Protein AF-A0A3C1YNE8-F1 (afdb_monomer)

Foldseek 3Di:
DDDPPLVVQWDQDPQRWIWGADPPPRDIDIRHPCPVVPDDPPDDDPPDDDDDPPPFDCPDCPTPVNVVSDDDDDDD

Mean predicted aligned error: 11.2 Å

Sequence (76 aa):
MYSRSYSSYYHTMPDGTVKQTNPFSGAEVWSVPGRGSKPISNDIPVTAQRIGSVVHPPHCIFCEGRYTSIAPEKSR

pLDDT: mean 83.52, std 11.7, range [43.31, 95.38]

Nearest PDB structures (foldseek):
  8vol-assembly2_E  TM=3.998E-01  e=8.115E-01  Bacteriophage P2
  8von-assembly2_F  TM=3.924E-01  e=1.128E+00  Bacteriophage P2
  3aqj-assembly2_R  TM=3.587E-01  e=2.835E+00  Peduovirus P2

Structure (mmCIF, N/CA/C/O backbone):
data_AF-A0A3C1YNE8-F1
#
_entry.id   AF-A0A3C1YNE8-F1
#
loop_
_atom_site.group_PDB
_atom_site.id
_atom_site.type_symbol
_atom_site.label_atom_id
_atom_site.label_alt_id
_atom_site.label_comp_id
_atom_site.label_asym_id
_atom_site.label_entity_id
_atom_site.label_seq_id
_atom_site.pdbx_PDB_ins_code
_atom_site.Cartn_x
_atom_site.Cartn_y
_atom_site.Cartn_z
_atom_site.occupancy
_atom_site.B_iso_or_equiv
_atom_site.auth_seq_id
_atom_site.auth_comp_id
_atom_site.auth_asym_id
_atom_site.auth_atom_id
_atom_site.pdbx_PDB_model_num
ATOM 1 N N . MET A 1 1 ? 4.562 -6.024 33.036 1.00 43.31 1 MET A N 1
ATOM 2 C CA . MET A 1 1 ? 3.978 -6.771 31.899 1.00 43.31 1 MET A CA 1
ATOM 3 C C . MET A 1 1 ? 2.608 -6.161 31.613 1.00 43.31 1 MET A C 1
ATOM 5 O O . MET A 1 1 ? 1.659 -6.482 32.310 1.00 43.31 1 MET A O 1
ATOM 9 N N . TYR A 1 2 ? 2.510 -5.184 30.706 1.00 55.22 2 TYR A N 1
ATOM 10 C CA . TYR A 1 2 ? 1.212 -4.581 30.367 1.00 55.22 2 TYR A CA 1
ATOM 11 C C . TYR A 1 2 ? 0.457 -5.544 29.444 1.00 55.22 2 TYR A C 1
ATOM 13 O O . TYR A 1 2 ? 0.885 -5.756 28.308 1.00 55.22 2 TYR A O 1
ATOM 21 N N . SER A 1 3 ? -0.639 -6.140 29.919 1.00 56.94 3 SER A N 1
ATOM 22 C CA . SER A 1 3 ? -1.572 -6.829 29.030 1.00 56.94 3 SER A CA 1
ATOM 23 C C . SER A 1 3 ? -2.249 -5.765 28.165 1.00 56.94 3 SER A C 1
ATOM 25 O O . SER A 1 3 ? -2.990 -4.908 28.644 1.00 56.94 3 SER A O 1
ATOM 27 N N . ARG A 1 4 ? -1.940 -5.743 26.867 1.00 59.91 4 ARG A N 1
ATOM 28 C CA . ARG A 1 4 ? -2.689 -4.903 25.932 1.00 59.91 4 ARG A CA 1
ATOM 29 C C . ARG A 1 4 ? -4.064 -5.538 25.779 1.00 59.91 4 ARG A C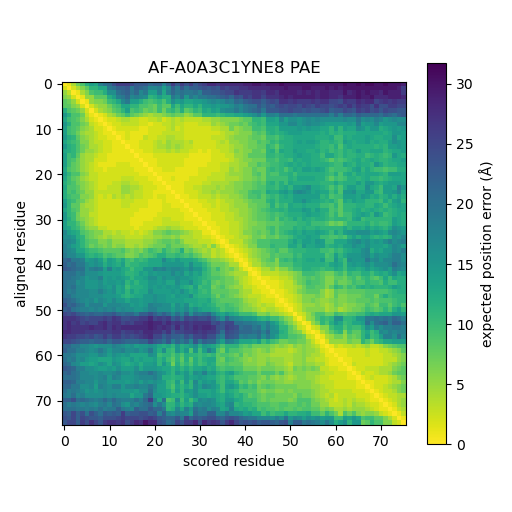 1
ATOM 31 O O . ARG A 1 4 ? -4.178 -6.621 25.212 1.00 59.91 4 ARG A O 1
ATOM 38 N N . SER A 1 5 ? -5.097 -4.889 26.310 1.00 64.62 5 SER A N 1
ATOM 39 C CA . SER A 1 5 ? -6.479 -5.278 26.034 1.00 64.62 5 SER A CA 1
ATOM 40 C C . SER A 1 5 ? -6.773 -4.971 24.566 1.00 64.62 5 SER A C 1
ATOM 42 O O . SER A 1 5 ? -7.160 -3.864 24.211 1.00 64.62 5 SER A O 1
ATOM 44 N N . TYR A 1 6 ? -6.536 -5.945 23.685 1.00 64.88 6 TYR A N 1
ATOM 45 C CA . TYR A 1 6 ? -6.827 -5.826 22.250 1.00 64.88 6 TYR A CA 1
ATOM 46 C C . TYR A 1 6 ? -8.307 -5.515 21.979 1.00 64.88 6 TYR A C 1
ATOM 48 O O . TYR A 1 6 ? -8.638 -4.929 20.950 1.00 64.88 6 TYR A O 1
ATOM 56 N N . SER A 1 7 ? -9.182 -5.833 22.938 1.00 69.19 7 SER A N 1
ATOM 57 C CA . SER A 1 7 ? -10.615 -5.553 22.886 1.00 69.19 7 SER A CA 1
ATOM 58 C C . SER A 1 7 ? -10.960 -4.062 22.796 1.00 69.19 7 SER A C 1
ATOM 60 O O . SER A 1 7 ? -12.048 -3.752 22.332 1.00 69.19 7 SER A O 1
ATOM 62 N N . SER A 1 8 ? -10.091 -3.128 23.213 1.00 79.94 8 SER A N 1
ATOM 63 C CA . SER A 1 8 ? -10.402 -1.690 23.106 1.00 79.94 8 SER A CA 1
ATOM 64 C C . SER A 1 8 ? -10.318 -1.155 21.674 1.00 79.94 8 SER A C 1
ATOM 66 O O . SER A 1 8 ? -10.873 -0.103 21.381 1.00 79.94 8 SER A O 1
ATOM 68 N N . TYR A 1 9 ? -9.605 -1.858 20.791 1.00 89.31 9 TYR A N 1
ATOM 69 C CA . TYR A 1 9 ? -9.337 -1.431 19.413 1.00 89.31 9 TYR A CA 1
ATOM 70 C C . TYR A 1 9 ? -10.163 -2.196 18.378 1.00 89.31 9 TYR A C 1
ATOM 72 O O . TYR A 1 9 ? -9.970 -1.992 17.183 1.00 89.31 9 TYR A O 1
ATOM 80 N N . TYR A 1 10 ? -11.048 -3.084 18.829 1.00 91.88 10 TYR A N 1
ATOM 81 C CA . TYR A 1 10 ? -11.863 -3.959 17.996 1.00 91.88 10 TYR A CA 1
ATOM 82 C C . TYR A 1 10 ? -13.314 -3.905 18.464 1.00 91.88 10 TYR A C 1
ATOM 84 O O . TYR A 1 10 ? -13.608 -4.193 19.620 1.00 91.88 10 TYR A O 1
ATOM 92 N N . HIS A 1 11 ? -14.224 -3.582 17.550 1.00 92.31 11 HIS A N 1
ATOM 93 C CA . HIS A 1 11 ? -15.657 -3.554 17.816 1.00 92.31 11 HIS A CA 1
ATOM 94 C C . HIS A 1 11 ? -16.411 -4.278 16.700 1.00 92.31 11 HIS A C 1
ATOM 96 O O . HIS A 1 11 ? -16.312 -3.900 15.534 1.00 92.31 11 HIS A O 1
ATOM 102 N N . THR A 1 12 ? -17.183 -5.305 17.057 1.00 93.69 12 THR A N 1
ATOM 103 C CA . THR A 1 12 ? -18.052 -6.019 16.110 1.00 93.69 12 THR A CA 1
ATOM 104 C C . THR A 1 12 ? -19.471 -5.489 16.246 1.00 93.69 12 THR A C 1
ATOM 106 O O . THR A 1 12 ? -20.031 -5.470 17.339 1.00 93.69 12 THR A O 1
ATOM 109 N N . MET A 1 13 ? -20.034 -5.018 15.142 1.00 93.44 13 MET A N 1
ATOM 110 C CA . MET A 1 13 ? -21.388 -4.481 15.070 1.00 93.44 13 MET A CA 1
ATOM 111 C C . MET A 1 13 ? -22.430 -5.602 14.883 1.00 93.44 13 MET A C 1
AT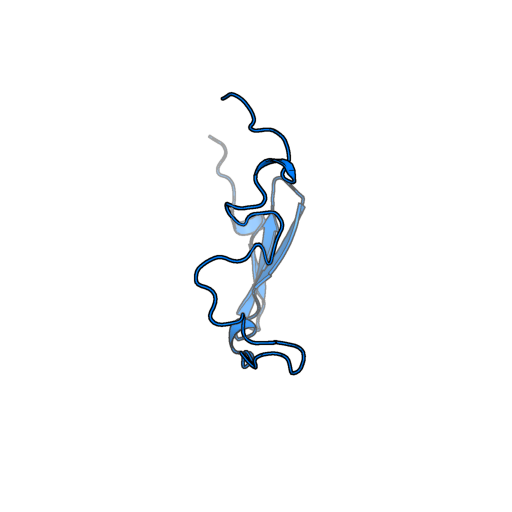OM 113 O O . MET A 1 13 ? -22.069 -6.706 14.472 1.00 93.44 13 MET A O 1
ATOM 117 N N . PRO A 1 14 ? -23.726 -5.345 15.157 1.00 95.38 14 PRO A N 1
ATOM 118 C CA . PRO A 1 14 ? -24.781 -6.358 15.025 1.00 95.38 14 PRO A CA 1
ATOM 119 C C . PRO A 1 14 ? -24.957 -6.929 13.610 1.00 95.38 14 PRO A C 1
ATOM 121 O O . PRO A 1 14 ? -25.412 -8.057 13.456 1.00 95.38 14 PRO A O 1
ATOM 124 N N . ASP A 1 15 ? -24.592 -6.166 12.580 1.00 93.56 15 ASP A N 1
ATOM 125 C CA . ASP A 1 15 ? -24.603 -6.568 11.167 1.00 93.56 15 ASP A CA 1
ATOM 126 C C . ASP A 1 15 ? -23.370 -7.404 10.763 1.00 93.56 15 ASP A C 1
ATOM 128 O O . ASP A 1 15 ? -23.225 -7.786 9.603 1.00 93.56 15 ASP A O 1
ATOM 132 N N . GLY A 1 16 ? -22.463 -7.680 11.708 1.00 93.06 16 GLY A N 1
ATOM 133 C CA . GLY A 1 16 ? -21.205 -8.385 11.471 1.00 93.06 16 GLY A CA 1
ATOM 134 C C . GLY A 1 16 ? -20.071 -7.490 10.967 1.00 93.06 16 GLY A C 1
ATOM 135 O O . GLY A 1 16 ? -18.977 -7.996 10.710 1.00 93.06 16 GLY A O 1
ATOM 136 N N . THR A 1 17 ? -20.283 -6.175 10.842 1.00 95.25 17 THR A N 1
ATOM 137 C CA . THR A 1 17 ? -19.212 -5.237 10.491 1.00 95.25 17 THR A CA 1
ATOM 138 C C . THR A 1 17 ? -18.180 -5.162 11.613 1.00 95.25 17 THR A C 1
ATOM 140 O O . THR A 1 17 ? -18.513 -4.908 12.771 1.00 95.25 17 THR A O 1
ATOM 143 N N . VAL A 1 18 ? -16.901 -5.348 11.277 1.00 94.81 18 VAL A N 1
ATOM 144 C CA . VAL A 1 18 ? -15.795 -5.234 12.238 1.00 94.81 18 VAL A CA 1
ATOM 145 C C . VAL A 1 18 ? -15.113 -3.881 12.071 1.00 94.81 18 VAL A C 1
ATOM 147 O O . VAL A 1 18 ? -14.502 -3.609 11.036 1.00 94.81 18 VAL A O 1
ATOM 150 N N . LYS A 1 19 ? -15.189 -3.044 13.107 1.00 94.44 19 LYS A N 1
ATOM 151 C CA . LYS A 1 19 ? -14.448 -1.786 13.225 1.00 94.44 19 LYS A CA 1
ATOM 152 C C . LYS A 1 19 ? -13.145 -2.024 13.984 1.00 94.44 19 LYS A C 1
ATOM 154 O O . LYS A 1 19 ? -13.153 -2.604 15.070 1.00 94.44 19 LYS A O 1
ATOM 159 N N . GLN A 1 20 ? -12.042 -1.538 13.430 1.00 94.88 20 GLN A N 1
ATOM 160 C CA . GLN A 1 20 ? -10.713 -1.604 14.031 1.00 94.88 20 GLN A CA 1
ATOM 161 C C . GLN A 1 20 ? -10.096 -0.211 14.084 1.00 94.88 20 GLN A C 1
ATOM 163 O O . GLN A 1 20 ? -10.145 0.509 13.089 1.00 94.88 20 GLN A O 1
ATOM 168 N N . THR A 1 21 ? -9.470 0.155 15.198 1.00 94.38 21 THR A N 1
ATOM 169 C CA . THR A 1 21 ? -8.704 1.405 15.312 1.00 94.38 21 THR A CA 1
ATOM 170 C C . THR A 1 21 ? -7.227 1.074 15.476 1.00 94.38 21 THR A C 1
ATOM 172 O O . THR A 1 21 ? -6.838 0.379 16.412 1.00 94.38 21 THR A O 1
ATOM 175 N N . ASN A 1 22 ? -6.380 1.567 14.573 1.00 90.44 22 ASN A N 1
ATOM 176 C CA . ASN A 1 22 ? -4.941 1.351 14.652 1.00 90.44 22 ASN A CA 1
ATOM 177 C C . ASN A 1 22 ? -4.358 2.148 15.839 1.00 90.44 22 ASN A C 1
ATOM 179 O O . ASN A 1 22 ? -4.425 3.378 15.821 1.00 90.44 22 ASN A O 1
ATOM 183 N N . PRO A 1 23 ? -3.732 1.495 16.836 1.00 88.69 23 PRO A N 1
ATOM 184 C CA . PRO A 1 23 ? -3.240 2.163 18.042 1.00 88.69 23 PRO A CA 1
ATOM 185 C C . PRO A 1 23 ? -2.036 3.087 17.801 1.00 88.69 23 PRO A C 1
ATOM 187 O O . PRO A 1 23 ? -1.715 3.898 18.662 1.00 88.69 23 PRO A O 1
ATOM 190 N N . PHE A 1 24 ? -1.351 2.964 16.661 1.00 90.19 24 PHE A N 1
ATOM 191 C CA . PHE A 1 24 ? -0.187 3.786 16.320 1.00 90.19 24 PHE A CA 1
ATOM 192 C C . PHE A 1 24 ? -0.564 5.021 15.502 1.00 90.19 24 PHE A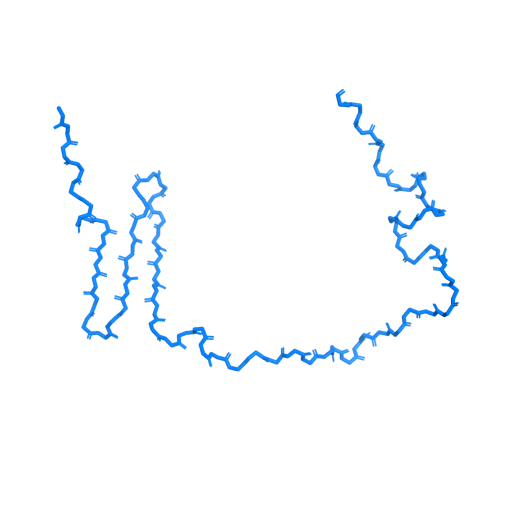 C 1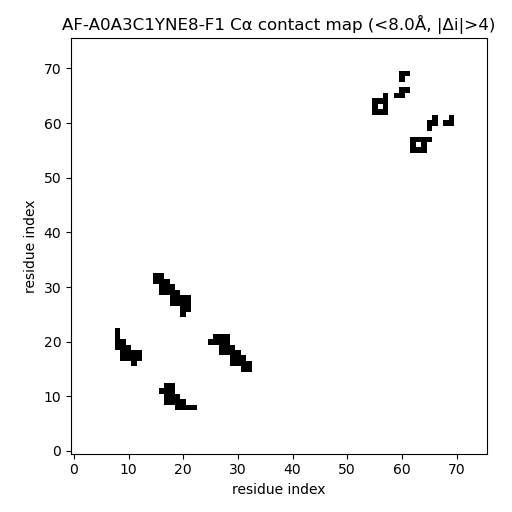
ATOM 194 O O . PHE A 1 24 ? 0.019 6.082 15.692 1.00 90.19 24 PHE A O 1
ATOM 201 N N . SER A 1 25 ? -1.526 4.885 14.587 1.00 94.00 25 SER A N 1
ATOM 202 C CA . SER A 1 25 ? -1.907 5.959 13.656 1.00 94.00 25 SER A CA 1
ATOM 203 C C . SER A 1 25 ? -3.277 6.582 13.931 1.00 94.00 25 SER A C 1
ATOM 205 O O . SER A 1 25 ? -3.627 7.570 13.299 1.00 94.00 25 SER A O 1
ATOM 207 N N . GLY A 1 26 ? -4.107 5.961 14.772 1.00 91.06 26 GLY A N 1
ATOM 208 C CA . GLY A 1 26 ? -5.510 6.344 14.968 1.00 91.06 26 GLY A CA 1
ATOM 209 C C . GLY A 1 26 ? -6.444 6.016 13.794 1.00 91.06 26 GLY A C 1
ATOM 210 O O . GLY A 1 26 ? -7.651 6.176 13.926 1.00 91.06 26 GLY A O 1
ATOM 211 N N . ALA A 1 27 ? -5.918 5.537 12.659 1.00 95.25 27 ALA A N 1
ATOM 212 C CA . ALA A 1 27 ? -6.709 5.165 11.489 1.00 95.25 27 ALA A CA 1
ATOM 213 C C . ALA A 1 27 ? -7.773 4.107 11.815 1.00 95.25 27 ALA A C 1
ATOM 215 O O . ALA A 1 27 ? -7.485 3.106 12.477 1.00 95.25 27 ALA A O 1
ATOM 216 N N . GLU A 1 28 ? -8.984 4.311 11.303 1.00 95.19 28 GLU A N 1
ATOM 217 C CA . GLU A 1 28 ? -10.096 3.381 11.461 1.00 95.19 28 GLU A CA 1
ATOM 218 C C . GLU A 1 28 ? -10.295 2.538 10.200 1.00 95.19 28 GLU A C 1
ATOM 220 O O . GLU A 1 28 ? -10.356 3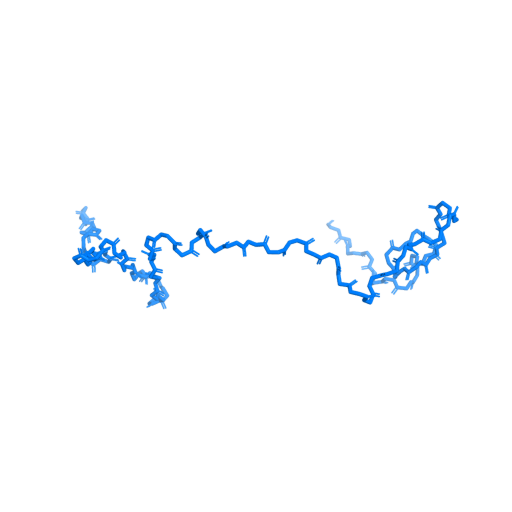.061 9.086 1.00 95.19 28 GLU A O 1
ATOM 225 N N . VAL A 1 29 ? -10.443 1.228 10.378 1.00 95.19 29 VAL A N 1
ATOM 226 C CA . VAL A 1 29 ? -10.723 0.269 9.309 1.00 95.19 29 VAL A CA 1
ATOM 227 C C . VAL A 1 29 ? -12.065 -0.394 9.584 1.00 95.19 29 VAL A C 1
ATOM 229 O O . VAL A 1 29 ? -12.307 -0.895 10.680 1.00 95.19 29 VAL A O 1
ATOM 232 N N . TRP A 1 30 ? -12.929 -0.412 8.571 1.00 94.56 30 TRP A N 1
ATOM 233 C CA . TRP A 1 30 ? -14.274 -0.977 8.645 1.00 94.56 30 TRP A CA 1
ATOM 234 C C . TRP A 1 30 ? -14.387 -2.153 7.676 1.00 94.56 30 TRP A C 1
ATOM 236 O O . TRP A 1 30 ? -14.415 -1.975 6.456 1.00 94.56 30 TRP A O 1
ATOM 246 N N . SER A 1 31 ? -14.434 -3.365 8.222 1.00 94.62 31 SER A N 1
ATOM 247 C CA . SER A 1 31 ? -14.564 -4.605 7.456 1.00 94.62 31 SER A CA 1
ATOM 248 C C . SER A 1 31 ? -16.029 -5.018 7.405 1.00 94.62 31 SER A C 1
ATOM 250 O O . SER A 1 31 ? -16.543 -5.617 8.346 1.00 94.62 31 SER A O 1
ATOM 252 N N . VAL A 1 32 ? -16.701 -4.659 6.312 1.00 94.88 32 VAL A N 1
ATOM 253 C CA . VAL A 1 32 ? -18.119 -4.966 6.082 1.00 94.88 32 VAL A CA 1
ATOM 254 C C . VAL A 1 32 ? -18.242 -6.325 5.378 1.00 94.88 32 VAL A C 1
ATOM 256 O O . VAL A 1 32 ? -17.679 -6.478 4.283 1.00 94.88 32 VAL A O 1
ATOM 259 N N . PRO A 1 33 ? -18.973 -7.304 5.945 1.00 93.56 33 PRO A N 1
ATOM 260 C CA . PRO A 1 33 ? -19.239 -8.579 5.287 1.00 93.56 33 PRO A CA 1
ATOM 261 C C . PRO A 1 33 ? -19.831 -8.387 3.882 1.00 93.56 33 PRO A C 1
ATOM 263 O O . PRO A 1 33 ? -20.662 -7.512 3.655 1.00 93.56 33 PRO A O 1
ATOM 266 N N . GLY A 1 34 ? -19.381 -9.176 2.905 1.00 89.00 34 GLY A N 1
ATOM 267 C CA . GLY A 1 34 ? -19.908 -9.132 1.533 1.00 89.00 34 GL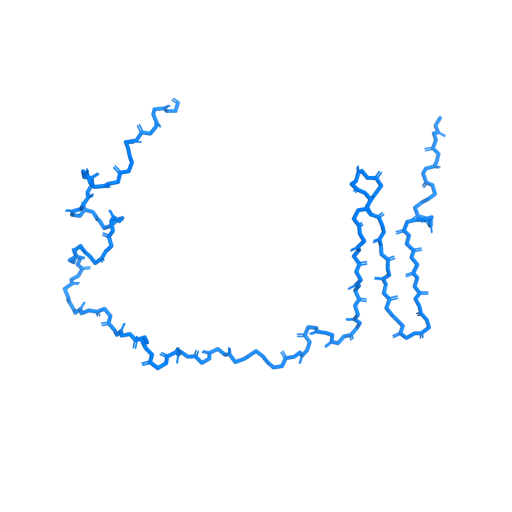Y A CA 1
ATOM 268 C C . GLY A 1 34 ? -19.458 -7.942 0.672 1.00 89.00 34 GLY A C 1
ATOM 269 O O . GLY A 1 34 ? -19.686 -7.958 -0.536 1.00 89.00 34 GLY A O 1
ATOM 270 N N . ARG A 1 35 ? -18.739 -6.943 1.213 1.00 88.62 35 ARG A N 1
ATOM 271 C CA . ARG A 1 35 ? -18.199 -5.823 0.407 1.00 88.62 35 ARG A CA 1
ATOM 272 C C . ARG A 1 35 ? -17.264 -6.299 -0.713 1.00 88.62 35 ARG A C 1
ATOM 274 O O . ARG A 1 35 ? -17.247 -5.707 -1.790 1.00 88.62 35 ARG A O 1
ATOM 281 N N . GLY A 1 36 ? -16.508 -7.369 -0.465 1.00 85.31 36 GLY A N 1
ATOM 282 C CA . GLY A 1 36 ? -15.643 -8.007 -1.462 1.00 85.31 36 GLY A CA 1
ATOM 283 C C . GLY A 1 36 ? -16.391 -8.825 -2.521 1.00 85.31 36 GLY A C 1
ATOM 284 O O . GLY A 1 36 ? -15.800 -9.172 -3.533 1.00 85.31 36 GLY A O 1
ATOM 285 N N . SER A 1 37 ? -17.682 -9.108 -2.325 1.00 87.75 37 SER A N 1
ATOM 286 C CA . SER A 1 37 ? -18.512 -9.893 -3.252 1.00 87.75 37 SER A CA 1
ATOM 287 C C . SER A 1 37 ? -19.070 -9.068 -4.412 1.00 87.75 37 SER A C 1
ATOM 289 O O . SER A 1 37 ? -19.849 -9.581 -5.213 1.00 87.75 37 SER A O 1
ATOM 291 N N . LYS A 1 38 ? -18.697 -7.785 -4.513 1.00 83.06 38 LYS A N 1
ATOM 292 C CA . LYS A 1 38 ? -19.033 -6.958 -5.671 1.00 83.06 38 LYS A CA 1
ATOM 293 C C . LYS A 1 38 ? -18.481 -7.634 -6.937 1.00 83.06 38 LYS A C 1
ATOM 295 O O . LYS A 1 38 ? -17.279 -7.895 -6.975 1.00 83.06 38 LYS A O 1
ATOM 300 N N . PRO A 1 39 ? -19.303 -7.866 -7.979 1.00 86.56 39 PRO A N 1
ATOM 301 C CA . PRO A 1 39 ? -18.801 -8.337 -9.261 1.00 86.56 39 PRO A CA 1
ATOM 302 C C . PRO A 1 39 ? -17.706 -7.398 -9.770 1.00 86.56 39 PRO A C 1
ATOM 304 O O . PRO A 1 39 ? -17.930 -6.197 -9.947 1.00 86.56 39 PRO A O 1
ATOM 307 N N . ILE A 1 40 ? -16.507 -7.941 -9.953 1.00 82.56 40 ILE A N 1
ATOM 308 C CA . ILE A 1 40 ? -15.392 -7.221 -10.557 1.00 82.56 40 ILE A CA 1
ATOM 309 C C . ILE A 1 40 ? -15.533 -7.423 -12.062 1.00 82.56 40 ILE A C 1
ATOM 311 O O . ILE A 1 40 ? -15.423 -8.543 -12.555 1.00 82.56 40 ILE A O 1
ATOM 315 N N . SER A 1 41 ? -15.810 -6.341 -12.785 1.00 81.88 41 SER A N 1
ATOM 316 C CA . SER A 1 41 ? -15.620 -6.335 -14.231 1.00 81.88 41 SER A CA 1
ATOM 317 C C . SER A 1 41 ? -14.113 -6.291 -14.485 1.00 81.88 41 SER A C 1
ATOM 319 O O . SER A 1 41 ? -13.428 -5.363 -14.055 1.00 81.88 41 SER A O 1
ATOM 321 N N . ASN A 1 42 ? -13.605 -7.322 -15.153 1.00 80.75 42 ASN A N 1
ATOM 322 C CA . ASN A 1 42 ? -12.262 -7.338 -15.728 1.00 80.75 42 ASN A CA 1
ATOM 323 C C . ASN A 1 42 ? -12.318 -6.912 -17.202 1.00 80.75 42 ASN A C 1
ATOM 325 O O . ASN A 1 42 ? -11.519 -7.384 -18.013 1.00 80.75 42 ASN A O 1
ATOM 329 N N . ASP A 1 43 ? -13.293 -6.073 -17.568 1.00 87.00 43 ASP A N 1
ATOM 330 C CA . ASP A 1 43 ? -13.448 -5.640 -18.947 1.00 87.00 43 ASP A CA 1
ATOM 331 C C . ASP A 1 43 ? -12.221 -4.832 -19.355 1.00 87.00 43 ASP A C 1
ATOM 333 O O . ASP A 1 43 ? -11.820 -3.856 -18.715 1.00 87.00 43 ASP A O 1
ATOM 337 N N . ILE A 1 44 ? -11.610 -5.268 -20.448 1.00 84.94 44 ILE A N 1
ATOM 338 C CA . ILE A 1 44 ? -10.532 -4.534 -21.086 1.00 84.94 44 ILE A CA 1
ATOM 339 C C . ILE A 1 44 ? -11.138 -3.206 -21.571 1.00 84.94 44 ILE A C 1
ATOM 341 O O . ILE A 1 44 ? -12.141 -3.233 -22.290 1.00 84.94 44 ILE A O 1
ATOM 345 N N . PRO A 1 45 ? -10.575 -2.040 -21.198 1.00 89.12 45 PRO A N 1
ATOM 346 C CA . PRO A 1 45 ? -11.146 -0.763 -21.599 1.00 89.12 45 PRO A CA 1
ATOM 347 C C . PRO A 1 45 ? -11.138 -0.639 -23.124 1.00 89.12 45 PRO A C 1
ATOM 349 O O . PRO A 1 45 ? -10.205 -1.089 -23.783 1.00 89.12 45 PRO A O 1
ATOM 352 N N . VAL A 1 46 ? -12.147 0.028 -23.693 1.00 88.94 46 VAL A N 1
ATOM 353 C CA . VAL A 1 46 ? -12.286 0.216 -25.156 1.00 88.94 46 VAL A CA 1
ATOM 354 C C . VAL A 1 46 ? -11.070 0.929 -25.769 1.00 88.94 46 VAL A C 1
ATOM 356 O O . VAL A 1 46 ? -10.761 0.767 -26.944 1.00 88.94 46 VAL A O 1
ATOM 359 N N . THR A 1 47 ? -10.352 1.707 -24.961 1.00 90.19 47 THR A N 1
ATOM 360 C CA . THR A 1 47 ? -9.119 2.401 -25.344 1.00 90.19 47 THR A CA 1
ATOM 361 C C . THR A 1 47 ? -7.885 1.499 -25.385 1.00 90.19 47 THR A C 1
ATOM 363 O O . THR A 1 47 ? -6.842 1.936 -25.872 1.00 90.19 47 THR A O 1
ATOM 366 N N . ALA A 1 48 ? -7.956 0.267 -24.874 1.00 88.88 48 ALA A N 1
ATOM 367 C CA . ALA A 1 48 ? -6.827 -0.649 -24.894 1.00 88.88 48 ALA A CA 1
ATOM 368 C C . ALA A 1 48 ? -6.511 -1.075 -26.330 1.00 88.88 48 ALA A C 1
ATOM 370 O O . ALA A 1 48 ? -7.365 -1.574 -27.062 1.00 88.88 48 ALA A O 1
ATOM 371 N N . GLN A 1 49 ? -5.249 -0.924 -26.714 1.00 85.62 49 GLN A N 1
ATOM 372 C CA . GLN A 1 49 ? -4.741 -1.356 -28.009 1.00 85.62 49 GLN A C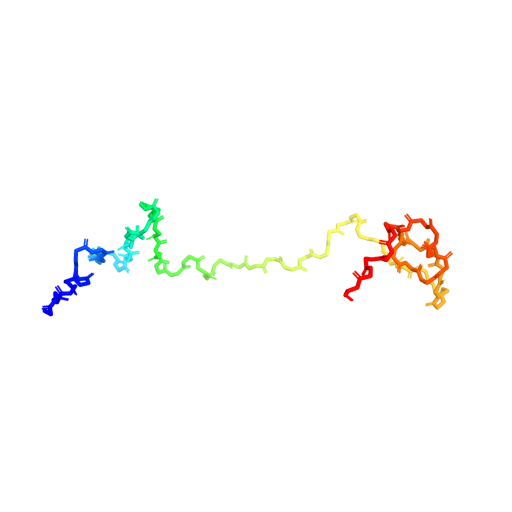A 1
ATOM 373 C C . GLN A 1 49 ? -3.743 -2.492 -27.818 1.00 85.62 49 GLN A C 1
ATOM 375 O O . GLN A 1 49 ? -2.967 -2.503 -26.860 1.00 85.62 49 GLN A O 1
ATOM 380 N N . ARG A 1 50 ? -3.747 -3.458 -28.745 1.00 82.69 50 ARG A N 1
ATOM 381 C CA . ARG A 1 50 ? -2.700 -4.480 -28.776 1.00 82.69 50 ARG A CA 1
ATOM 382 C C . ARG A 1 50 ? -1.368 -3.826 -29.114 1.00 82.69 50 ARG A C 1
ATOM 384 O O . ARG A 1 50 ? -1.266 -3.041 -30.053 1.00 82.69 50 ARG A O 1
ATOM 391 N N . ILE A 1 51 ? -0.347 -4.219 -28.370 1.00 80.75 51 ILE A N 1
ATOM 392 C CA . ILE A 1 51 ? 1.040 -3.925 -28.696 1.00 80.75 51 ILE A CA 1
ATOM 393 C C . ILE A 1 51 ? 1.381 -4.685 -29.994 1.00 80.75 51 ILE A C 1
ATOM 395 O O . ILE A 1 51 ? 1.025 -5.857 -30.134 1.00 80.75 51 ILE A O 1
ATOM 399 N N . GLY A 1 52 ? 1.974 -4.001 -30.977 1.00 75.25 52 GLY A N 1
ATOM 400 C CA . GLY A 1 52 ? 2.287 -4.573 -32.295 1.00 75.25 52 GLY A CA 1
ATOM 401 C C . GLY A 1 52 ? 3.300 -5.726 -32.233 1.00 75.25 52 GLY A C 1
ATOM 402 O O . GLY A 1 52 ? 4.016 -5.881 -31.253 1.00 75.25 52 GLY A O 1
ATOM 403 N N . SER A 1 53 ? 3.387 -6.528 -33.299 1.00 65.50 53 SER A N 1
ATOM 404 C CA . SER A 1 53 ? 4.154 -7.789 -33.361 1.00 65.50 53 SER A CA 1
ATOM 405 C C . SER A 1 53 ? 5.677 -7.647 -33.469 1.00 65.50 53 SER A C 1
ATOM 407 O O . SER A 1 53 ? 6.361 -8.611 -33.815 1.00 65.50 53 SER A O 1
ATOM 409 N N . VAL A 1 54 ? 6.233 -6.461 -33.225 1.00 64.25 54 VAL A N 1
ATOM 410 C CA . VAL A 1 54 ? 7.687 -6.335 -33.122 1.00 64.25 54 VAL A CA 1
ATOM 411 C C . VAL A 1 54 ? 8.046 -6.831 -31.727 1.00 64.25 54 VAL A C 1
ATOM 413 O O . VAL A 1 54 ? 7.444 -6.415 -30.743 1.00 64.25 54 VAL A O 1
ATOM 416 N N . VAL A 1 55 ? 8.989 -7.763 -31.641 1.00 59.50 55 VAL A N 1
ATOM 417 C CA . VAL A 1 55 ? 9.241 -8.499 -30.397 1.00 59.50 55 VAL A CA 1
ATOM 418 C C . VAL A 1 55 ? 9.718 -7.557 -29.274 1.00 59.50 55 VAL A C 1
ATOM 420 O O . VAL A 1 55 ? 9.382 -7.815 -28.127 1.00 59.50 55 VAL A O 1
ATOM 423 N N . HIS A 1 56 ? 10.351 -6.408 -29.586 1.00 62.69 56 HIS A N 1
ATOM 424 C CA . HIS A 1 56 ? 10.787 -5.397 -28.600 1.00 62.69 56 HIS A CA 1
ATOM 425 C C . HIS A 1 56 ? 10.956 -3.946 -29.139 1.00 62.69 56 HIS A C 1
ATOM 427 O O . HIS A 1 56 ? 12.031 -3.362 -28.989 1.00 62.69 56 HIS A O 1
ATOM 433 N N . PRO A 1 57 ? 9.980 -3.288 -29.790 1.00 62.31 57 PRO A N 1
ATOM 434 C CA . PRO A 1 57 ? 10.125 -1.872 -30.113 1.00 62.31 57 PRO A CA 1
ATOM 435 C C . PRO A 1 57 ? 9.927 -1.059 -28.817 1.00 62.31 57 PRO A C 1
ATOM 437 O O . PRO A 1 57 ? 9.224 -1.499 -27.899 1.00 62.31 57 PRO A O 1
ATOM 440 N N . PRO A 1 58 ? 10.531 0.131 -28.695 1.00 73.12 58 PRO A N 1
ATOM 441 C CA . PRO A 1 58 ? 10.510 0.851 -27.435 1.00 73.12 58 PRO A CA 1
ATOM 442 C C . PRO A 1 58 ? 9.167 1.568 -27.217 1.00 73.12 58 PRO A C 1
ATOM 444 O O . PRO A 1 58 ? 9.036 2.770 -27.440 1.00 73.12 58 PRO A O 1
ATOM 447 N N . HIS A 1 59 ? 8.147 0.813 -26.808 1.00 80.62 59 HIS A N 1
ATOM 448 C CA . HIS A 1 59 ? 6.793 1.305 -26.544 1.00 80.62 59 HIS A CA 1
ATOM 449 C C . HIS A 1 59 ? 6.712 2.176 -25.292 1.00 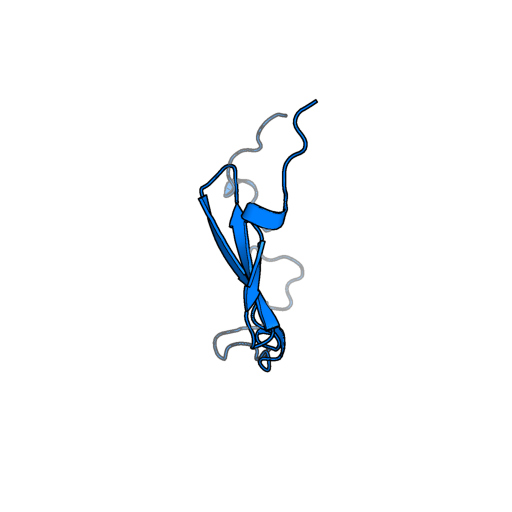80.62 59 HIS A C 1
ATOM 451 O O . HIS A 1 59 ? 5.945 3.136 -25.250 1.00 80.62 59 HIS A O 1
ATOM 457 N N . CYS A 1 60 ? 7.521 1.869 -24.282 1.00 83.69 60 CYS A N 1
ATOM 458 C CA . CYS A 1 60 ? 7.638 2.659 -23.068 1.00 83.69 60 CYS A CA 1
ATOM 459 C C . CYS A 1 60 ? 9.107 2.956 -22.771 1.00 83.69 60 CYS A C 1
ATOM 461 O O . CYS A 1 60 ? 10.023 2.440 -23.411 1.00 83.69 60 CYS A O 1
ATOM 463 N N . ILE A 1 61 ? 9.331 3.827 -21.795 1.00 88.50 61 ILE A N 1
ATOM 464 C CA . ILE A 1 61 ? 10.671 4.252 -21.396 1.00 88.50 61 ILE A CA 1
ATOM 465 C C . ILE A 1 61 ? 11.499 3.109 -20.787 1.00 88.50 61 ILE A C 1
ATOM 467 O O . ILE A 1 61 ? 12.716 3.159 -20.843 1.00 88.50 61 ILE A O 1
ATOM 471 N N . PHE A 1 62 ? 10.842 2.058 -20.282 1.00 86.12 62 PHE A N 1
ATOM 472 C CA . PHE A 1 62 ? 11.480 0.882 -19.681 1.00 86.12 62 PHE A CA 1
ATOM 473 C C . PHE A 1 62 ? 11.878 -0.206 -20.686 1.00 86.12 62 PHE A C 1
ATOM 475 O O . PHE A 1 62 ? 12.470 -1.205 -20.291 1.00 86.12 62 PHE A O 1
ATOM 482 N N . CYS A 1 63 ? 11.534 -0.066 -21.968 1.00 85.06 63 CYS A N 1
ATOM 483 C CA . CYS A 1 63 ? 11.980 -1.017 -22.982 1.00 85.06 63 CYS A CA 1
ATOM 484 C C . CYS A 1 63 ? 13.507 -0.954 -23.134 1.00 85.06 63 CYS A C 1
ATOM 486 O O . CYS A 1 63 ? 14.077 0.135 -23.118 1.00 85.06 63 CYS A O 1
ATOM 488 N N . GLU A 1 64 ? 14.155 -2.099 -23.367 1.00 82.75 64 GLU A N 1
ATOM 489 C CA . GLU A 1 64 ? 15.622 -2.216 -23.477 1.00 82.75 64 GLU A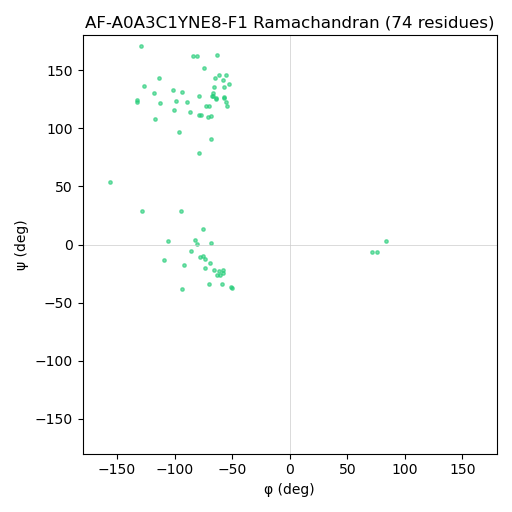 CA 1
ATOM 490 C C . GLU A 1 64 ? 16.239 -1.190 -24.447 1.00 82.75 64 GLU A C 1
ATOM 492 O O . GLU A 1 64 ? 17.268 -0.585 -24.153 1.00 82.75 64 GLU A O 1
ATOM 497 N N . GLY A 1 65 ? 15.556 -0.888 -25.557 1.00 82.56 65 GLY A N 1
ATOM 498 C CA . GLY A 1 65 ? 15.976 0.126 -26.533 1.00 82.56 65 GLY A CA 1
ATOM 499 C C . GLY A 1 65 ? 15.923 1.593 -26.064 1.00 82.56 65 GLY A C 1
ATOM 500 O O . GLY A 1 65 ? 16.202 2.483 -26.864 1.00 82.56 65 GLY A O 1
ATOM 501 N N . ARG A 1 66 ? 15.539 1.879 -24.811 1.00 86.50 66 ARG A N 1
ATOM 502 C CA . ARG A 1 66 ? 15.430 3.233 -24.223 1.00 86.50 66 ARG A CA 1
ATOM 503 C C . ARG A 1 66 ? 16.179 3.387 -22.893 1.00 86.50 66 ARG A C 1
ATOM 505 O O . ARG A 1 66 ? 15.834 4.250 -22.091 1.00 86.50 66 ARG A O 1
ATOM 512 N N . TYR A 1 67 ? 17.251 2.623 -22.679 1.00 84.38 67 TYR A N 1
ATOM 513 C CA . TYR A 1 67 ? 18.057 2.684 -21.449 1.00 84.38 67 TYR A CA 1
ATOM 514 C C . TYR A 1 67 ? 18.516 4.102 -21.052 1.00 84.38 67 TYR A C 1
ATOM 516 O O . TYR A 1 67 ? 18.509 4.461 -19.883 1.00 84.38 67 TYR A O 1
ATOM 524 N N . THR A 1 68 ? 18.854 4.963 -22.012 1.00 87.50 68 THR A N 1
ATOM 525 C CA . THR A 1 68 ? 19.273 6.348 -21.720 1.00 87.50 68 THR A CA 1
ATOM 526 C C . THR A 1 68 ? 18.122 7.283 -21.344 1.00 87.50 68 THR A C 1
ATOM 528 O O . THR A 1 68 ? 18.360 8.420 -20.948 1.00 87.50 68 THR A O 1
ATOM 531 N N . SER A 1 69 ? 16.874 6.840 -21.508 1.00 89.88 69 SER A N 1
ATOM 532 C CA . SER A 1 69 ? 15.681 7.625 -21.188 1.00 89.88 69 SER A CA 1
ATOM 533 C C . SER A 1 69 ? 15.179 7.380 -19.760 1.00 89.88 69 SER A C 1
ATOM 535 O O . SER A 1 69 ? 14.398 8.186 -19.261 1.00 89.88 69 SER A O 1
ATOM 537 N N . ILE A 1 70 ? 15.594 6.296 -19.093 1.00 89.50 70 ILE A N 1
ATOM 538 C CA . ILE A 1 70 ? 15.244 6.054 -17.686 1.00 89.50 70 ILE A CA 1
ATOM 539 C C . ILE A 1 70 ? 16.137 6.857 -16.737 1.00 89.50 70 ILE A C 1
ATOM 541 O O . ILE A 1 70 ? 17.203 7.346 -17.109 1.00 89.50 70 ILE A O 1
ATOM 545 N N . ALA A 1 71 ? 15.683 6.994 -15.488 1.00 89.81 71 ALA A N 1
ATOM 546 C CA . ALA A 1 71 ? 16.508 7.549 -14.423 1.00 89.81 71 ALA A CA 1
ATOM 547 C C . ALA A 1 71 ? 17.829 6.761 -14.302 1.00 89.81 71 ALA A C 1
ATOM 549 O O . ALA A 1 71 ? 17.823 5.545 -14.522 1.00 89.81 71 ALA A O 1
ATOM 550 N N . PRO A 1 72 ? 18.944 7.428 -13.949 1.00 87.69 72 PRO A N 1
ATOM 551 C CA . PRO A 1 72 ? 20.237 6.769 -13.839 1.00 87.69 72 PRO A CA 1
ATOM 552 C C . PRO A 1 72 ? 20.169 5.624 -12.831 1.00 87.69 72 PRO A C 1
ATOM 554 O O . PRO A 1 72 ? 19.523 5.735 -11.784 1.00 87.69 72 PRO A O 1
ATOM 557 N N . GLU A 1 73 ? 20.857 4.531 -13.151 1.00 86.81 73 GLU A N 1
ATOM 558 C CA . GLU A 1 73 ? 20.974 3.397 -12.247 1.00 86.81 73 GLU A CA 1
ATOM 559 C C . GLU A 1 73 ? 21.575 3.866 -10.918 1.00 86.81 73 GLU A C 1
ATOM 561 O O . GLU A 1 73 ? 22.625 4.512 -10.866 1.00 86.81 73 GLU A O 1
ATOM 566 N N . LYS A 1 74 ? 20.875 3.571 -9.823 1.00 82.25 74 LYS A N 1
ATOM 567 C CA . LYS A 1 74 ? 21.374 3.882 -8.491 1.00 82.25 74 LYS A CA 1
ATOM 568 C C . LYS A 1 74 ? 22.393 2.813 -8.108 1.00 82.25 74 LYS A C 1
ATOM 570 O O . LYS A 1 74 ? 22.001 1.679 -7.847 1.00 82.25 74 LYS A O 1
ATOM 575 N N . SER A 1 75 ? 23.669 3.185 -8.011 1.00 76.38 75 SER A N 1
ATOM 576 C CA . SER A 1 75 ? 24.699 2.319 -7.428 1.00 76.38 75 SER A CA 1
ATOM 577 C C . SER A 1 75 ? 24.272 1.900 -6.018 1.00 76.38 75 SER A C 1
ATOM 579 O O . SER A 1 75 ? 23.969 2.758 -5.182 1.00 76.38 75 SER A O 1
ATOM 581 N N . ARG A 1 76 ? 24.176 0.590 -5.785 1.00 62.94 76 ARG A N 1
ATOM 582 C CA . ARG A 1 76 ? 23.730 0.011 -4.514 1.00 62.94 76 ARG A CA 1
ATOM 583 C C . ARG A 1 76 ? 24.883 -0.171 -3.536 1.00 62.94 76 ARG A C 1
ATOM 585 O O . ARG A 1 76 ? 25.953 -0.631 -3.986 1.00 62.94 76 ARG A O 1
#

Secondary structure (DSSP, 8-state):
-----GGGGEEE-TTS-EEEE-TTT--EEEE-TTGGGS----PPPTT--PPPS-SS---STTSGGGGGGSPPP---

Radius of gyration: 24.26 Å; Cα contacts (8 Å, |Δi|>4): 55; chains: 1; bounding box: 50×18×65 Å

Solvent-accessible surface area (backbone atoms only — not comparable to full-atom values): 5287 Å² total; per-residue (Å²): 134,83,80,78,69,65,66,81,37,49,46,75,45,99,86,59,30,36,38,35,44,40,93,87,77,65,52,75,47,76,49,54,76,68,66,83,68,56,86,77,82,83,72,77,58,90,85,67,72,83,82,68,93,58,94,73,66,63,83,49,56,84,29,82,81,25,65,91,70,42,80,80,84,75,88,127